Protein AF-A0A1C5EIZ0-F1 (afdb_monomer)

Sequence (78 aa):
MNEPEGPRPDRPARPAPDALAALEEHGFPLSELTDEQRQVLRGLTPDEVFLLLDIKARLDEVGPEVQAHSEIAGGALF

pLDDT: mean 78.82, std 17.49, range [45.31, 95.31]

Solvent-accessible surface area (backbone atoms only — not comparable to full-atom values): 5114 Å² total; per-residue (Å²): 134,84,78,80,82,65,88,74,77,76,72,80,67,65,47,27,96,54,37,60,59,58,41,44,77,72,65,47,70,67,86,81,48,53,72,68,56,51,51,55,50,49,58,31,26,57,68,55,50,50,48,53,52,50,53,49,51,56,54,61,70,70,46,84,83,69,73,79,73,78,86,76,76,95,64,95,77,134

Nearest PDB structures (foldseek):
  1x2n-assembly1_A  TM=3.007E-01  e=3.550E+00  Homo sapiens

Structure (mmCIF, N/CA/C/O backbone):
data_AF-A0A1C5EIZ0-F1
#
_entry.id   AF-A0A1C5EIZ0-F1
#
loop_
_atom_site.group_PDB
_atom_site.id
_atom_site.type_symbol
_atom_site.label_atom_id
_atom_site.label_alt_id
_atom_site.label_comp_id
_atom_site.label_asym_id
_atom_site.label_entity_id
_atom_site.label_seq_id
_atom_site.pdbx_PDB_ins_code
_atom_site.Cartn_x
_atom_site.Cartn_y
_atom_site.Cartn_z
_atom_site.occupancy
_atom_site.B_iso_or_equiv
_atom_site.auth_seq_id
_atom_site.auth_comp_id
_atom_site.auth_asym_id
_atom_site.auth_atom_id
_atom_site.pdbx_PDB_model_num
ATOM 1 N N . MET A 1 1 ? -33.048 35.058 11.958 1.00 49.62 1 MET A N 1
ATOM 2 C CA . MET A 1 1 ? -32.322 34.657 10.737 1.00 49.62 1 MET A CA 1
ATOM 3 C C . MET A 1 1 ? -31.302 33.632 11.177 1.00 49.62 1 MET A C 1
ATOM 5 O O . MET A 1 1 ? -30.442 33.989 11.966 1.00 49.62 1 MET A O 1
ATOM 9 N N . ASN A 1 2 ? -31.477 32.369 10.791 1.00 60.16 2 ASN A N 1
ATOM 10 C CA . ASN A 1 2 ? -30.461 31.343 11.015 1.00 60.16 2 ASN A CA 1
ATOM 11 C C . ASN A 1 2 ? -29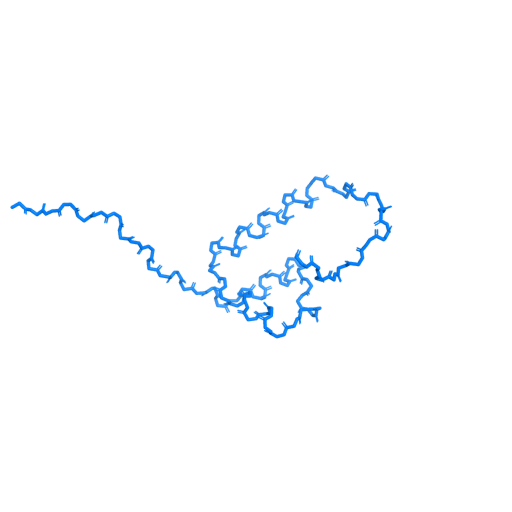.367 31.566 9.967 1.00 60.16 2 ASN A C 1
ATOM 13 O O . ASN A 1 2 ? -29.691 31.676 8.784 1.00 60.16 2 ASN A O 1
ATOM 17 N N . GLU A 1 3 ? -28.116 31.702 10.395 1.00 61.16 3 GLU A N 1
ATOM 18 C CA . GLU A 1 3 ? -26.980 31.722 9.475 1.00 61.16 3 GLU A CA 1
ATOM 19 C C . GLU A 1 3 ? -26.895 30.366 8.748 1.00 61.16 3 GLU A C 1
ATOM 21 O O . GLU A 1 3 ? -27.158 29.330 9.368 1.00 61.16 3 GLU A O 1
ATOM 26 N N . PRO A 1 4 ? -26.582 30.333 7.440 1.00 58.81 4 PRO A N 1
ATOM 27 C CA . PRO A 1 4 ? -26.338 29.080 6.749 1.00 58.81 4 PRO A CA 1
ATOM 28 C C . PRO A 1 4 ? -25.027 28.501 7.286 1.00 58.81 4 PRO A C 1
ATOM 30 O O . PRO A 1 4 ? -23.964 29.085 7.085 1.00 58.81 4 PRO A O 1
ATOM 33 N N . GLU A 1 5 ? -25.097 27.368 7.989 1.00 59.78 5 GLU A N 1
ATOM 34 C CA . GLU A 1 5 ? -23.903 26.584 8.293 1.00 59.78 5 GLU A CA 1
ATOM 35 C C . GLU A 1 5 ? -23.171 26.313 6.972 1.00 59.78 5 GLU A C 1
ATOM 37 O O . GLU A 1 5 ? -23.686 25.619 6.092 1.00 59.78 5 GLU A O 1
ATOM 42 N N . GLY A 1 6 ? -21.984 26.902 6.813 1.00 61.22 6 GLY A N 1
ATOM 43 C CA . GLY A 1 6 ? -21.064 26.527 5.746 1.00 61.22 6 GLY A CA 1
ATOM 44 C C . GLY A 1 6 ? -20.750 25.026 5.818 1.00 61.22 6 GLY A C 1
ATOM 45 O O . GLY A 1 6 ? -21.003 24.397 6.851 1.00 61.22 6 GLY A O 1
ATOM 46 N N . PRO A 1 7 ? -20.214 24.423 4.741 1.00 61.56 7 PRO A N 1
ATOM 47 C CA . PRO A 1 7 ? -19.849 23.012 4.744 1.00 61.56 7 PRO A CA 1
ATOM 48 C C . PRO A 1 7 ? -18.952 22.740 5.952 1.00 61.56 7 PRO A C 1
ATOM 50 O O . PRO A 1 7 ? -17.869 23.312 6.084 1.00 61.56 7 PRO A O 1
ATOM 53 N N . ARG A 1 8 ? -19.461 21.932 6.886 1.00 59.16 8 ARG A N 1
ATOM 54 C CA . ARG A 1 8 ? -18.724 21.538 8.085 1.00 59.16 8 ARG A CA 1
ATOM 55 C C . ARG A 1 8 ? -17.443 20.850 7.600 1.00 59.16 8 ARG A C 1
ATOM 57 O O . ARG A 1 8 ? -17.580 19.902 6.827 1.00 59.16 8 ARG A O 1
ATOM 64 N N . PRO A 1 9 ? -16.241 21.304 7.996 1.00 57.72 9 PRO A N 1
ATOM 65 C CA . PRO A 1 9 ? -15.016 20.620 7.618 1.00 57.72 9 PRO A CA 1
ATOM 66 C C . PRO A 1 9 ? -15.100 19.171 8.090 1.00 57.72 9 PRO A C 1
ATOM 68 O O . PRO A 1 9 ? -15.558 18.896 9.205 1.00 57.72 9 PRO A O 1
ATOM 71 N N . ASP A 1 10 ? -14.718 18.285 7.179 1.00 60.38 10 ASP A N 1
ATOM 72 C CA . ASP A 1 10 ? -14.652 16.839 7.289 1.00 60.38 10 ASP A CA 1
ATOM 73 C C . ASP A 1 10 ? -14.452 16.370 8.729 1.00 60.38 10 ASP A C 1
ATOM 75 O O . ASP A 1 10 ? -13.390 16.536 9.335 1.00 60.38 10 ASP A O 1
ATOM 79 N N . ARG A 1 11 ? -15.486 15.742 9.303 1.00 58.91 11 ARG A N 1
ATOM 80 C CA . ARG A 1 11 ? -15.258 14.858 10.448 1.00 58.91 11 ARG A CA 1
ATOM 81 C C . 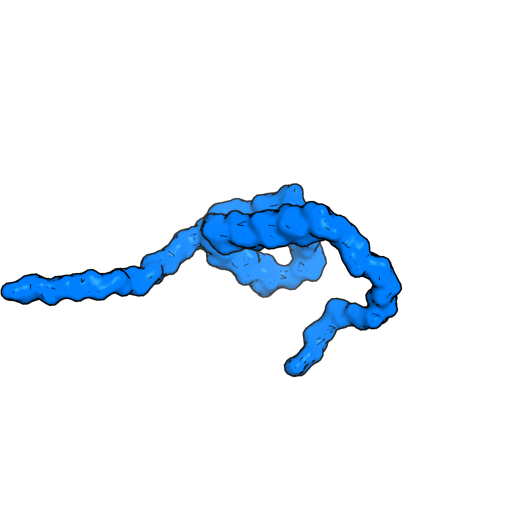ARG A 1 11 ? -14.166 13.886 9.991 1.00 58.91 11 ARG A C 1
ATOM 83 O O . ARG A 1 11 ? -14.384 13.277 8.945 1.00 58.91 11 ARG A O 1
ATOM 90 N N . PRO A 1 12 ? -13.054 13.711 10.733 1.00 60.88 12 PRO A N 1
ATOM 91 C CA . PRO A 1 12 ? -12.006 12.797 10.306 1.00 60.88 12 PRO A CA 1
ATOM 92 C C . PRO A 1 12 ? -12.655 11.438 10.064 1.00 60.88 12 PRO A C 1
ATOM 94 O O . PRO A 1 12 ? -13.261 10.854 10.975 1.00 60.88 12 PRO A O 1
ATOM 97 N N . ALA A 1 13 ? -12.641 11.006 8.802 1.00 72.44 13 ALA A N 1
ATOM 98 C CA . ALA A 1 13 ? -13.178 9.715 8.430 1.00 72.44 13 ALA A CA 1
ATOM 99 C C . ALA A 1 13 ? -12.411 8.663 9.235 1.00 72.44 13 ALA A C 1
ATOM 101 O O . ALA A 1 13 ? -11.212 8.790 9.492 1.00 72.44 13 ALA A O 1
ATOM 102 N N . ARG A 1 14 ? -13.137 7.669 9.749 1.00 86.19 14 ARG A N 1
ATOM 103 C CA . ARG A 1 14 ? -12.497 6.639 10.566 1.00 86.19 14 ARG A CA 1
ATOM 104 C C . ARG A 1 14 ? -11.534 5.844 9.681 1.00 86.19 14 ARG A C 1
ATOM 106 O O . ARG A 1 14 ? -11.906 5.559 8.541 1.00 86.19 14 ARG A O 1
ATOM 113 N N . PRO A 1 15 ? -10.362 5.452 10.205 1.00 88.19 15 PRO A N 1
ATOM 114 C CA . PRO A 1 15 ? -9.465 4.564 9.486 1.00 88.19 15 PRO A CA 1
ATOM 115 C C . PRO A 1 15 ? -10.184 3.284 9.061 1.00 88.19 15 PRO A C 1
ATOM 117 O O . PRO A 1 15 ? -11.075 2.797 9.772 1.00 88.19 15 PRO A O 1
ATOM 120 N N . ALA A 1 16 ? -9.800 2.741 7.911 1.00 87.19 16 ALA A N 1
ATOM 121 C CA . ALA A 1 16 ? -10.292 1.453 7.462 1.00 87.19 16 ALA A CA 1
ATOM 122 C C . ALA A 1 16 ? -9.752 0.355 8.402 1.00 87.19 16 ALA A C 1
ATOM 124 O O . ALA A 1 16 ? -8.541 0.286 8.619 1.00 87.19 16 ALA A O 1
ATOM 125 N N . PRO A 1 17 ? -10.619 -0.508 8.969 1.00 82.69 17 PRO A N 1
ATOM 126 C CA . PRO A 1 17 ? -10.205 -1.512 9.952 1.00 82.69 17 PRO A CA 1
ATOM 127 C C . PRO A 1 17 ? -9.148 -2.484 9.408 1.00 82.69 17 PRO A C 1
ATOM 129 O O . PRO A 1 17 ? -8.275 -2.901 10.162 1.00 82.69 17 PRO A O 1
ATOM 132 N N . ASP A 1 18 ? -9.175 -2.753 8.098 1.00 90.25 18 ASP A N 1
ATOM 133 C CA . ASP A 1 18 ? -8.328 -3.748 7.433 1.00 90.25 18 ASP A CA 1
ATOM 134 C C . ASP A 1 18 ? -7.461 -3.143 6.311 1.00 90.25 18 ASP A C 1
ATOM 136 O O . ASP A 1 18 ? -7.124 -3.821 5.343 1.00 90.25 18 ASP A O 1
ATOM 140 N N . ALA A 1 19 ? -7.080 -1.861 6.428 1.00 92.38 19 ALA A N 1
ATOM 141 C CA . ALA A 1 19 ? -6.322 -1.138 5.395 1.00 92.38 19 ALA A CA 1
ATOM 142 C C . ALA A 1 19 ? -5.075 -1.900 4.909 1.00 92.38 19 ALA A C 1
ATOM 144 O O . ALA A 1 19 ? -4.834 -2.004 3.711 1.00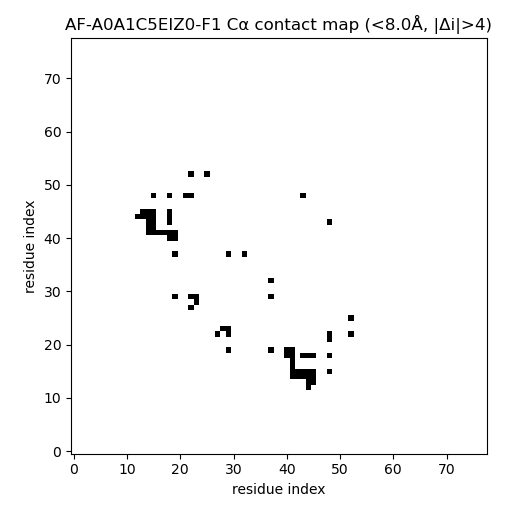 92.38 19 ALA A O 1
ATOM 145 N N . LEU A 1 20 ? -4.296 -2.471 5.836 1.00 93.94 20 LEU A N 1
ATOM 146 C CA . LEU A 1 20 ? -3.095 -3.234 5.488 1.00 93.94 20 LEU A CA 1
ATOM 147 C C . LEU A 1 20 ? -3.429 -4.532 4.747 1.00 93.94 20 LEU A C 1
ATOM 149 O O . LEU A 1 20 ? -2.774 -4.839 3.762 1.00 93.94 20 LEU A O 1
ATOM 153 N N . ALA A 1 21 ? -4.452 -5.267 5.182 1.00 94.06 21 ALA A N 1
ATOM 154 C CA . ALA A 1 21 ? -4.832 -6.515 4.524 1.00 94.06 21 ALA A CA 1
ATOM 155 C C . ALA A 1 21 ? -5.292 -6.259 3.080 1.00 94.06 21 ALA A C 1
ATOM 157 O O . ALA A 1 21 ? -4.862 -6.959 2.169 1.00 94.06 21 ALA A O 1
ATOM 158 N N . ALA A 1 22 ? -6.085 -5.204 2.863 1.00 93.31 22 ALA A N 1
ATOM 159 C CA . 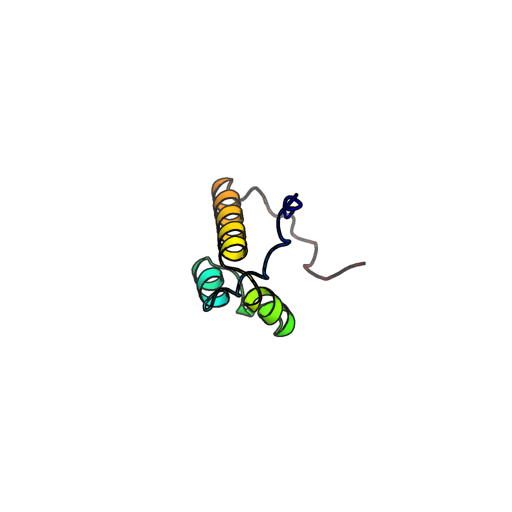ALA A 1 22 ? -6.504 -4.797 1.525 1.00 93.31 22 ALA A CA 1
ATOM 160 C C . ALA A 1 22 ? -5.301 -4.416 0.643 1.00 93.31 22 ALA A C 1
ATOM 162 O O . ALA A 1 22 ? -5.191 -4.863 -0.493 1.00 93.31 22 ALA A O 1
ATOM 163 N N . LEU A 1 23 ? -4.358 -3.627 1.161 1.00 93.69 23 LEU A N 1
ATOM 164 C CA . LEU A 1 23 ? -3.159 -3.260 0.400 1.00 93.69 23 LEU A CA 1
ATOM 165 C C . LEU A 1 23 ? -2.278 -4.487 0.089 1.00 93.69 23 LEU A C 1
ATOM 167 O O . LEU A 1 23 ? -1.778 -4.615 -1.026 1.00 93.69 23 LEU A O 1
ATOM 171 N N . GLU A 1 24 ? -2.107 -5.410 1.036 1.00 94.12 24 GLU A N 1
ATOM 172 C CA . GLU A 1 24 ? -1.323 -6.638 0.841 1.00 94.12 24 GLU A CA 1
ATOM 173 C C . GLU A 1 24 ? -1.942 -7.570 -0.210 1.00 94.12 24 GLU A C 1
ATOM 175 O O . GLU A 1 24 ? -1.224 -8.065 -1.077 1.00 94.12 24 GLU A O 1
ATOM 180 N N . GLU A 1 25 ? -3.268 -7.754 -0.195 1.00 92.94 25 GLU A N 1
ATOM 181 C CA . GLU A 1 25 ? -3.997 -8.550 -1.198 1.00 92.94 25 GLU A CA 1
ATOM 182 C C . GLU A 1 25 ? -3.794 -8.005 -2.618 1.00 92.94 25 GLU A C 1
ATOM 184 O O . GLU A 1 25 ? -3.681 -8.761 -3.583 1.00 92.94 25 GLU A O 1
ATOM 189 N N . HIS A 1 26 ? -3.664 -6.685 -2.737 1.00 91.00 26 HIS A N 1
ATOM 190 C CA . HIS A 1 26 ? -3.367 -6.011 -3.992 1.00 91.00 26 HIS A CA 1
ATOM 191 C C . HIS A 1 26 ? -1.864 -5.914 -4.297 1.00 91.00 26 HIS A C 1
ATOM 193 O O . HIS A 1 26 ? -1.488 -5.246 -5.252 1.00 91.00 26 HIS A O 1
ATOM 199 N N . GLY A 1 27 ? -0.987 -6.584 -3.547 1.00 89.75 27 GLY A N 1
ATOM 200 C CA . GLY A 1 27 ? 0.437 -6.702 -3.871 1.00 89.75 27 GLY A CA 1
ATOM 201 C C . GLY A 1 27 ? 1.305 -5.516 -3.444 1.00 89.75 27 GLY A C 1
ATOM 202 O O . GLY A 1 27 ? 2.402 -5.345 -3.977 1.00 89.75 27 GLY A O 1
ATOM 203 N N . PHE A 1 28 ? 0.851 -4.688 -2.498 1.00 91.00 28 PHE A N 1
ATOM 204 C CA . PHE A 1 28 ? 1.724 -3.694 -1.870 1.00 91.00 28 PHE A CA 1
ATOM 205 C C . PHE A 1 28 ? 2.766 -4.397 -0.971 1.00 91.00 28 PHE A C 1
ATOM 207 O O . PHE A 1 28 ? 2.388 -5.239 -0.153 1.00 91.00 28 PHE A O 1
ATOM 214 N N . PRO A 1 29 ? 4.068 -4.053 -1.053 1.00 89.56 29 PRO A N 1
ATOM 215 C CA . PRO A 1 29 ? 5.138 -4.753 -0.335 1.00 89.56 29 PRO A CA 1
ATOM 216 C C . PRO A 1 29 ? 5.223 -4.328 1.141 1.00 89.56 29 PRO A C 1
ATOM 218 O O . PRO A 1 29 ? 6.173 -3.683 1.581 1.00 89.56 29 PRO A O 1
ATOM 221 N N . LEU A 1 30 ? 4.222 -4.690 1.949 1.00 92.38 30 LEU A N 1
ATOM 222 C CA . LEU A 1 30 ? 4.151 -4.275 3.357 1.00 92.38 30 LEU A CA 1
ATOM 223 C C . LEU A 1 30 ? 5.292 -4.831 4.222 1.00 92.38 30 LEU A 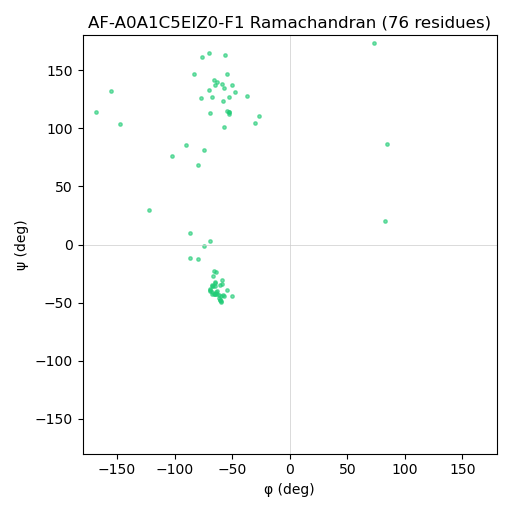C 1
ATOM 225 O O . LEU A 1 30 ? 5.627 -4.250 5.260 1.00 92.38 30 LEU A O 1
ATOM 229 N N . SER A 1 31 ? 5.896 -5.945 3.811 1.00 91.12 31 SER A N 1
ATOM 230 C CA . SER A 1 31 ? 7.044 -6.571 4.472 1.00 91.12 31 SER A CA 1
ATOM 231 C C . SER A 1 31 ? 8.315 -5.717 4.401 1.00 91.12 31 SER A C 1
ATOM 233 O O . SER A 1 31 ? 9.134 -5.800 5.313 1.00 91.12 31 SER A O 1
ATOM 235 N N . GLU A 1 32 ? 8.444 -4.865 3.382 1.00 92.69 32 GLU A N 1
ATOM 236 C CA . GLU A 1 32 ? 9.604 -3.989 3.157 1.00 92.69 32 GLU A CA 1
ATOM 237 C C . GLU A 1 32 ? 9.493 -2.646 3.895 1.00 92.69 32 GLU A C 1
ATOM 239 O O . GLU A 1 32 ? 10.467 -1.901 3.994 1.00 92.69 32 GLU A O 1
ATOM 244 N N . LEU A 1 33 ? 8.312 -2.341 4.436 1.00 93.00 33 LEU A N 1
ATOM 245 C CA . LEU A 1 33 ? 8.038 -1.093 5.140 1.00 93.00 33 LEU A CA 1
ATOM 246 C C . LEU A 1 33 ? 8.495 -1.140 6.601 1.00 93.00 33 LEU A C 1
ATOM 248 O O . LEU A 1 33 ? 8.366 -2.165 7.278 1.00 93.00 33 LEU A O 1
ATOM 252 N N . THR A 1 34 ? 8.939 0.009 7.115 1.00 95.00 34 THR A N 1
ATOM 253 C CA . THR A 1 34 ? 9.165 0.191 8.556 1.00 95.00 34 THR A CA 1
ATOM 254 C C . THR A 1 34 ? 7.840 0.222 9.319 1.00 95.00 34 THR A C 1
ATOM 256 O O . THR A 1 34 ? 6.761 0.416 8.746 1.00 95.00 34 THR A O 1
ATOM 259 N N . ASP A 1 35 ? 7.897 0.063 10.639 1.00 93.69 35 ASP A N 1
ATOM 260 C CA . ASP A 1 35 ? 6.692 0.090 11.467 1.00 93.69 35 ASP A CA 1
ATOM 261 C C . ASP A 1 35 ? 6.007 1.464 11.460 1.00 93.69 35 ASP A C 1
ATOM 263 O O . ASP A 1 35 ? 4.775 1.533 11.472 1.00 93.69 35 ASP A O 1
ATOM 267 N N . GLU A 1 36 ? 6.773 2.553 11.349 1.00 93.38 36 GLU A N 1
ATOM 268 C CA . GLU A 1 36 ? 6.239 3.909 11.196 1.00 93.38 36 GLU A CA 1
ATOM 269 C C . GLU A 1 36 ? 5.490 4.068 9.870 1.00 93.38 36 GLU A C 1
ATOM 271 O O . GLU A 1 36 ? 4.393 4.625 9.838 1.00 93.38 36 GLU A O 1
ATOM 276 N N . GLN A 1 37 ? 6.033 3.530 8.777 1.00 95.31 37 GLN A N 1
ATOM 277 C CA . GLN A 1 37 ? 5.375 3.566 7.469 1.00 95.31 37 GLN A CA 1
ATOM 278 C C . GLN A 1 37 ? 4.085 2.738 7.471 1.00 95.31 37 GLN A C 1
ATOM 280 O O . GLN A 1 37 ? 3.045 3.198 6.999 1.00 95.31 37 GLN A O 1
ATOM 285 N N . ARG A 1 38 ? 4.103 1.549 8.087 1.00 94.00 38 ARG A N 1
ATOM 286 C CA . ARG A 1 38 ? 2.885 0.745 8.293 1.00 94.00 38 ARG A CA 1
ATOM 287 C C . ARG A 1 38 ? 1.853 1.492 9.130 1.00 94.00 38 ARG A C 1
ATOM 289 O O . ARG A 1 38 ? 0.659 1.353 8.880 1.00 94.00 38 ARG A O 1
ATOM 296 N N . GLN A 1 39 ? 2.283 2.291 10.105 1.00 93.19 39 GLN A N 1
ATOM 297 C CA . GLN A 1 39 ? 1.376 3.089 10.923 1.00 93.19 39 GLN A CA 1
ATOM 298 C C . GLN A 1 39 ? 0.673 4.188 10.117 1.00 93.19 39 GLN A C 1
ATOM 300 O O . GLN A 1 39 ? -0.510 4.430 10.355 1.00 93.19 39 GLN A O 1
ATOM 305 N N . VAL A 1 40 ? 1.354 4.799 9.143 1.00 93.62 40 VAL A N 1
ATOM 306 C CA . VAL A 1 40 ? 0.724 5.734 8.195 1.00 93.62 40 VAL A CA 1
ATOM 307 C C . VAL A 1 40 ? -0.368 5.022 7.400 1.00 93.62 40 VAL A C 1
ATOM 309 O O . VAL A 1 40 ? -1.499 5.498 7.352 1.00 93.62 40 VAL A O 1
ATOM 312 N N . LEU A 1 41 ? -0.068 3.839 6.857 1.00 93.56 41 LEU A N 1
ATOM 313 C CA . LEU A 1 41 ? -1.035 3.060 6.080 1.00 93.56 41 LEU A CA 1
ATOM 314 C C . LEU A 1 41 ? -2.235 2.581 6.918 1.00 93.56 41 LEU A C 1
ATOM 316 O O . LEU A 1 41 ? -3.353 2.539 6.415 1.00 93.56 41 LEU A O 1
ATOM 320 N N . ARG A 1 42 ? -2.045 2.286 8.212 1.00 93.81 42 ARG A N 1
ATOM 321 C CA . ARG A 1 42 ? -3.154 1.996 9.146 1.00 93.81 42 ARG A CA 1
ATOM 322 C C . ARG A 1 42 ? -4.064 3.195 9.401 1.00 93.81 42 ARG A C 1
ATOM 324 O O . ARG A 1 42 ? -5.187 3.002 9.854 1.00 93.81 42 ARG A O 1
ATOM 331 N N . GLY A 1 43 ? -3.573 4.413 9.184 1.00 93.19 43 GLY A N 1
ATOM 332 C CA . GLY A 1 43 ? -4.348 5.640 9.341 1.00 93.19 43 GLY A CA 1
ATOM 333 C C . GLY A 1 43 ? -5.261 5.942 8.157 1.00 93.19 43 GLY A C 1
ATOM 334 O O . GLY A 1 43 ? -6.128 6.802 8.293 1.00 93.19 43 GLY A O 1
ATOM 335 N N . LEU A 1 44 ? -5.085 5.241 7.031 1.00 93.62 44 LEU A N 1
ATOM 336 C CA . LEU A 1 44 ? -5.849 5.491 5.818 1.00 93.62 44 LEU A CA 1
ATOM 337 C C . LEU A 1 44 ? -7.327 5.185 6.018 1.00 93.62 44 LEU A C 1
ATOM 339 O O . LEU A 1 44 ? -7.732 4.173 6.596 1.00 93.62 44 LEU A O 1
ATOM 343 N N . THR A 1 45 ? -8.137 6.083 5.494 1.00 94.31 45 THR A N 1
ATOM 344 C CA . THR A 1 45 ? -9.585 5.960 5.421 1.00 94.31 45 THR A CA 1
ATOM 345 C C . THR A 1 45 ? -9.981 4.989 4.302 1.00 94.31 45 THR A C 1
ATOM 347 O O . THR A 1 45 ? -9.183 4.719 3.401 1.00 94.31 45 THR A O 1
ATOM 350 N N . PRO A 1 46 ? -11.217 4.458 4.310 1.00 92.25 46 PRO A N 1
ATOM 351 C CA . PRO A 1 46 ? -11.698 3.601 3.227 1.00 92.25 46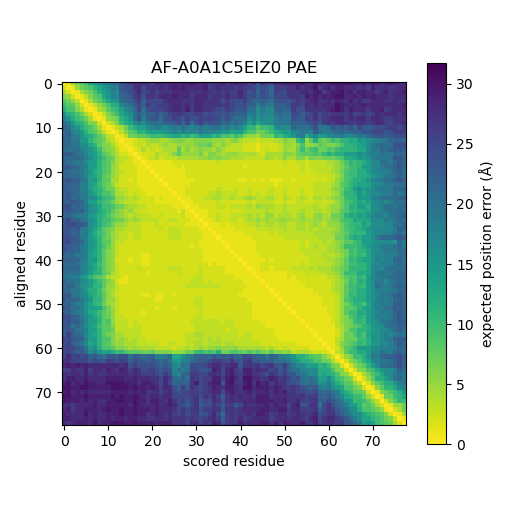 PRO A CA 1
ATOM 352 C C . PRO A 1 46 ? -11.580 4.240 1.836 1.00 92.25 46 PRO A C 1
ATOM 354 O O . PRO A 1 46 ? -11.199 3.555 0.890 1.00 92.25 46 PRO A O 1
ATOM 357 N N . ASP A 1 47 ? -11.849 5.544 1.724 1.00 92.25 47 ASP A N 1
ATOM 358 C CA . ASP A 1 47 ? -11.786 6.275 0.453 1.00 92.25 47 ASP A CA 1
ATOM 359 C C . ASP A 1 47 ? -10.342 6.420 -0.045 1.00 92.25 47 ASP A C 1
ATOM 361 O O . ASP A 1 47 ? -10.074 6.264 -1.234 1.00 92.25 47 ASP A O 1
ATOM 365 N N . GLU A 1 48 ? -9.389 6.660 0.859 1.00 94.50 48 GLU A N 1
ATOM 366 C CA . GLU A 1 48 ? -7.965 6.725 0.514 1.00 94.50 48 GLU A CA 1
ATOM 367 C C . GLU A 1 48 ? -7.409 5.353 0.124 1.00 94.50 48 GLU A C 1
ATOM 369 O O . GLU A 1 48 ? -6.641 5.259 -0.833 1.00 94.50 48 GLU A O 1
ATOM 374 N N . VAL A 1 49 ? -7.816 4.283 0.820 1.00 95.12 49 VAL A N 1
ATOM 375 C CA . VAL A 1 49 ? -7.470 2.909 0.422 1.00 95.12 49 VAL A CA 1
ATOM 376 C C . VAL A 1 49 ? -8.018 2.630 -0.976 1.00 95.12 49 VAL A C 1
ATOM 378 O O . VAL A 1 49 ? -7.262 2.205 -1.844 1.00 95.12 49 VAL A O 1
ATOM 381 N N . PHE A 1 50 ? -9.294 2.932 -1.230 1.00 93.75 50 PHE A N 1
ATOM 382 C CA . PHE A 1 50 ? -9.902 2.755 -2.549 1.00 93.75 50 PHE A CA 1
ATOM 383 C C . PHE A 1 50 ? -9.156 3.536 -3.637 1.00 93.75 50 PHE A C 1
ATOM 385 O O . PHE A 1 50 ? -8.858 2.986 -4.695 1.00 93.75 50 PHE A O 1
ATOM 392 N N . LEU A 1 51 ? -8.793 4.791 -3.364 1.00 95.25 51 LEU A N 1
ATOM 393 C CA . LEU A 1 51 ? -8.037 5.624 -4.294 1.00 95.25 51 LEU A CA 1
ATOM 394 C C . LEU A 1 51 ? -6.656 5.035 -4.616 1.00 95.25 51 LEU A C 1
ATOM 396 O O . LEU A 1 51 ? -6.256 5.023 -5.778 1.00 95.25 51 LEU A O 1
ATOM 400 N N . LEU A 1 52 ? -5.923 4.532 -3.617 1.00 94.44 52 LEU A N 1
ATOM 401 C CA . LEU A 1 52 ? -4.624 3.889 -3.846 1.00 94.44 52 LEU A CA 1
ATOM 402 C C . LEU A 1 52 ? -4.753 2.627 -4.705 1.00 94.44 52 LEU A C 1
ATOM 404 O O . LEU A 1 52 ? -3.920 2.400 -5.584 1.00 94.44 52 LEU A O 1
ATOM 408 N N . LEU A 1 53 ? -5.795 1.827 -4.471 1.00 94.19 53 LEU A N 1
ATOM 409 C CA . LEU A 1 53 ? -6.071 0.629 -5.261 1.00 94.19 53 LEU A CA 1
ATOM 410 C C . LEU A 1 53 ? -6.46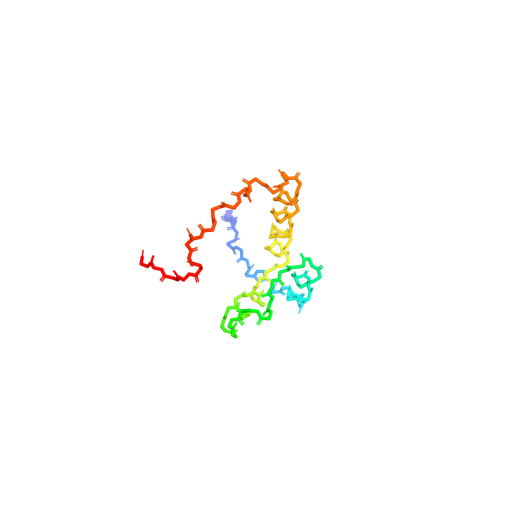8 0.972 -6.704 1.00 94.19 53 LEU A C 1
ATOM 412 O O . LEU A 1 53 ? -5.976 0.329 -7.629 1.00 94.19 53 LEU A O 1
ATOM 416 N N . ASP A 1 54 ? -7.288 2.007 -6.908 1.00 94.81 54 ASP A N 1
ATOM 417 C CA . ASP A 1 54 ? -7.655 2.507 -8.242 1.00 94.81 54 ASP A CA 1
ATOM 418 C C . ASP A 1 54 ? -6.424 2.981 -9.021 1.00 94.81 54 ASP A C 1
ATOM 420 O O . ASP A 1 54 ? -6.200 2.578 -10.164 1.00 94.81 54 ASP A O 1
ATOM 424 N N . ILE A 1 55 ? -5.572 3.789 -8.382 1.00 92.25 55 ILE A N 1
ATOM 425 C CA . ILE A 1 55 ? -4.323 4.254 -8.990 1.00 92.25 55 ILE A CA 1
ATOM 426 C C . ILE A 1 55 ? -3.439 3.063 -9.358 1.00 92.25 55 ILE A C 1
ATOM 428 O O . ILE A 1 55 ? -2.908 3.028 -10.468 1.00 92.25 55 ILE A O 1
ATOM 432 N N . LYS A 1 56 ? -3.302 2.074 -8.466 1.00 90.19 56 LYS A N 1
ATOM 433 C CA . LYS A 1 56 ? -2.533 0.863 -8.758 1.00 90.19 56 LYS A CA 1
ATOM 434 C C . LYS A 1 56 ? -3.090 0.112 -9.968 1.00 90.19 56 LYS A C 1
ATOM 436 O O . LYS A 1 56 ? -2.316 -0.217 -10.860 1.00 90.19 56 LYS A O 1
ATOM 441 N N . ALA A 1 57 ? -4.398 -0.125 -10.024 1.00 90.19 57 ALA A N 1
ATOM 442 C CA . ALA A 1 57 ? -5.023 -0.825 -11.144 1.00 90.19 57 ALA A CA 1
ATOM 443 C C . ALA A 1 57 ? -4.755 -0.105 -12.475 1.00 90.19 57 ALA A C 1
ATOM 445 O O . ALA A 1 57 ? -4.343 -0.727 -13.450 1.00 90.19 57 ALA A O 1
ATOM 446 N N . ARG A 1 58 ? -4.880 1.225 -12.488 1.00 91.75 58 ARG A N 1
ATOM 447 C CA . ARG A 1 58 ? -4.596 2.053 -13.668 1.00 91.75 58 ARG A CA 1
ATOM 448 C C . ARG A 1 58 ? -3.127 2.010 -14.086 1.00 91.75 58 ARG A C 1
ATOM 450 O O . ARG A 1 58 ? -2.849 2.051 -15.279 1.00 91.75 58 ARG A O 1
ATOM 457 N N . LEU A 1 59 ? -2.198 1.937 -13.129 1.00 87.81 59 LEU A N 1
ATOM 458 C CA . LEU A 1 59 ? -0.767 1.755 -13.403 1.00 87.81 59 LEU A CA 1
ATOM 459 C C . LEU A 1 59 ? -0.464 0.356 -13.957 1.00 87.81 59 LEU A C 1
ATOM 461 O O . LEU A 1 59 ? 0.352 0.226 -14.864 1.00 87.81 59 LEU A O 1
ATOM 465 N N . ASP A 1 60 ? -1.135 -0.678 -13.450 1.00 85.69 60 ASP A N 1
ATOM 466 C CA . ASP A 1 60 ? -0.989 -2.047 -13.952 1.00 85.69 60 ASP A CA 1
ATOM 467 C C . ASP A 1 60 ? -1.559 -2.181 -15.386 1.00 85.69 60 ASP A C 1
ATOM 469 O O . ASP A 1 60 ? -0.996 -2.899 -16.215 1.00 85.69 60 ASP A O 1
ATOM 473 N N . GLU A 1 61 ? -2.640 -1.457 -15.710 1.00 87.62 61 GLU A N 1
ATOM 474 C CA . GLU A 1 61 ? -3.283 -1.438 -17.037 1.00 87.62 61 GLU A CA 1
ATOM 475 C C . GLU A 1 61 ? -2.434 -0.793 -18.140 1.00 87.62 61 GLU A C 1
ATOM 477 O O . GLU A 1 61 ? -2.468 -1.253 -19.284 1.00 87.62 61 GLU A O 1
ATOM 482 N N . VAL A 1 62 ? -1.661 0.252 -17.827 1.00 83.19 62 VAL A N 1
ATOM 483 C CA . VAL A 1 62 ? -0.774 0.908 -18.810 1.00 83.19 62 VAL A CA 1
ATOM 484 C C . VAL A 1 62 ? 0.486 0.086 -19.129 1.00 83.19 62 VAL A C 1
ATOM 486 O O . VAL A 1 62 ? 1.244 0.444 -20.027 1.00 83.19 62 VAL A O 1
ATOM 489 N N . GLY A 1 63 ? 0.665 -1.076 -18.489 1.00 62.25 63 GLY A N 1
ATOM 490 C CA . GLY A 1 63 ? 1.764 -2.004 -18.752 1.00 62.25 63 GLY A CA 1
ATOM 491 C C . GLY A 1 63 ? 3.118 -1.514 -18.216 1.00 62.25 63 GLY A C 1
ATOM 492 O O . GLY A 1 63 ? 3.240 -0.397 -17.713 1.00 62.25 63 GLY A O 1
ATOM 493 N N . PRO A 1 64 ? 4.173 -2.348 -18.286 1.00 60.53 64 PRO A N 1
ATOM 494 C CA . PRO A 1 64 ? 5.487 -1.995 -17.769 1.00 60.53 64 PRO A CA 1
ATOM 495 C C . PRO A 1 64 ? 6.162 -0.994 -18.716 1.00 60.53 64 PRO A C 1
ATOM 497 O O . PRO A 1 64 ? 7.007 -1.365 -19.525 1.00 60.53 64 PRO A O 1
ATOM 500 N N . GLU A 1 65 ? 5.832 0.293 -18.612 1.00 53.22 65 GLU A N 1
ATOM 501 C CA . GLU A 1 65 ? 6.554 1.355 -19.334 1.00 53.22 65 GLU A CA 1
ATOM 502 C C . GLU A 1 65 ? 7.991 1.568 -18.810 1.00 53.22 65 GLU A C 1
ATOM 504 O O . GLU A 1 65 ? 8.725 2.416 -19.311 1.00 53.22 65 GLU A O 1
ATOM 509 N N . VAL A 1 66 ? 8.452 0.761 -17.845 1.00 57.16 66 VAL A N 1
ATOM 510 C CA . VAL A 1 66 ? 9.835 0.772 -17.357 1.00 57.16 66 VAL A CA 1
ATOM 511 C C . VAL A 1 66 ? 10.611 -0.401 -17.959 1.00 57.16 66 VAL A C 1
ATOM 513 O O . VAL A 1 66 ? 10.915 -1.398 -17.304 1.00 57.16 66 VAL A O 1
ATOM 516 N N . GLN A 1 67 ? 10.985 -0.255 -19.233 1.00 51.69 67 GLN A N 1
ATOM 517 C CA . GLN A 1 67 ? 12.230 -0.837 -19.730 1.00 51.69 67 GLN A CA 1
ATOM 518 C C . GLN A 1 67 ? 13.334 -0.353 -18.781 1.00 51.69 67 GLN A C 1
ATOM 520 O O . GLN A 1 67 ? 13.582 0.846 -18.686 1.00 51.69 67 GLN A O 1
ATOM 525 N N . ALA A 1 68 ? 13.927 -1.287 -18.039 1.00 49.09 68 ALA A N 1
ATOM 526 C CA . ALA A 1 68 ? 14.949 -1.069 -17.024 1.00 49.09 68 ALA A CA 1
ATOM 527 C C . ALA A 1 68 ? 15.856 0.149 -17.286 1.00 49.09 68 ALA A C 1
ATOM 529 O O . ALA A 1 68 ? 16.806 0.073 -18.062 1.00 49.09 68 ALA A O 1
ATOM 530 N N . HIS A 1 69 ? 15.631 1.234 -16.549 1.00 54.75 69 HIS A N 1
ATOM 531 C CA . HIS A 1 69 ? 16.755 1.973 -15.995 1.00 54.75 69 HIS A CA 1
ATOM 532 C C . HIS A 1 69 ? 17.033 1.355 -14.629 1.00 54.75 69 HIS A C 1
ATOM 534 O O . HIS A 1 69 ? 16.503 1.757 -13.596 1.00 54.75 69 HIS A O 1
ATOM 540 N N . SER A 1 70 ? 17.830 0.286 -14.660 1.00 50.28 70 SER A N 1
ATOM 541 C CA . SER A 1 70 ? 18.682 -0.049 -13.529 1.00 50.28 70 SER A CA 1
ATOM 542 C C . SER A 1 70 ? 19.459 1.210 -13.146 1.00 50.28 70 SER A C 1
ATOM 544 O O . SER A 1 70 ? 19.964 1.892 -14.032 1.00 50.28 70 SER A O 1
ATOM 546 N N . GLU A 1 71 ? 19.556 1.464 -11.841 1.00 53.25 71 GLU A N 1
ATOM 547 C CA . GLU A 1 71 ? 20.215 2.618 -11.212 1.00 53.25 71 GLU A CA 1
ATOM 548 C C . GLU A 1 71 ? 19.326 3.869 -11.123 1.00 53.25 71 GLU A C 1
ATOM 550 O O . GLU A 1 71 ? 19.368 4.733 -11.984 1.00 53.25 71 GLU A O 1
ATOM 555 N N . ILE A 1 72 ? 18.519 3.997 -10.062 1.00 52.41 72 ILE A N 1
ATOM 556 C CA . ILE A 1 72 ? 18.875 4.772 -8.859 1.00 52.41 72 ILE A CA 1
ATOM 557 C C . ILE A 1 72 ? 18.059 4.213 -7.687 1.00 52.41 72 ILE A C 1
ATOM 559 O O . ILE A 1 72 ? 16.863 3.958 -7.790 1.00 52.41 72 ILE A O 1
ATOM 563 N N . ALA A 1 73 ? 18.761 3.977 -6.583 1.00 54.19 73 ALA A N 1
ATOM 564 C CA . ALA A 1 73 ? 18.246 3.476 -5.325 1.00 54.19 73 ALA A CA 1
ATOM 565 C C . ALA A 1 73 ? 16.985 4.218 -4.857 1.00 54.19 73 ALA A C 1
ATOM 567 O O . ALA A 1 73 ? 16.975 5.444 -4.742 1.00 54.19 73 ALA A O 1
ATOM 568 N N . GLY A 1 74 ? 15.966 3.445 -4.477 1.00 49.84 74 GLY A N 1
ATOM 569 C CA . GLY A 1 74 ? 15.017 3.873 -3.462 1.00 49.84 74 GLY A CA 1
ATOM 570 C C . GLY A 1 74 ? 15.795 4.196 -2.188 1.00 49.84 74 GLY A C 1
ATOM 571 O O . GLY A 1 74 ? 16.248 3.309 -1.473 1.00 49.84 74 GLY A O 1
ATOM 572 N N . GLY A 1 75 ? 16.020 5.480 -1.954 1.00 45.31 75 GLY A N 1
ATOM 573 C CA . GLY A 1 75 ? 16.740 5.989 -0.801 1.0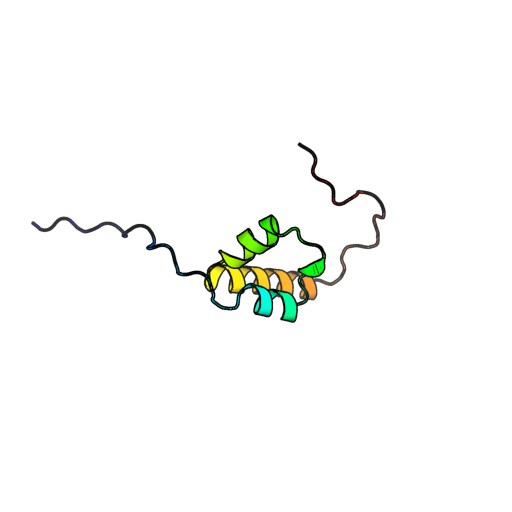0 45.31 75 GLY A CA 1
ATOM 574 C C . GLY A 1 75 ? 16.533 7.491 -0.735 1.00 45.31 75 GLY A C 1
ATOM 575 O O . GLY A 1 75 ? 16.938 8.209 -1.640 1.00 45.31 75 GLY A O 1
ATOM 576 N N . ALA A 1 76 ? 15.844 7.932 0.313 1.00 67.56 76 ALA A N 1
ATOM 577 C CA . ALA A 1 76 ? 15.555 9.323 0.636 1.00 67.56 76 ALA A CA 1
ATOM 578 C C . ALA A 1 76 ? 16.708 10.282 0.306 1.00 67.56 76 ALA A C 1
ATOM 580 O O . ALA A 1 76 ? 17.811 10.072 0.800 1.00 67.56 76 ALA A O 1
ATOM 581 N N . LEU A 1 77 ? 16.437 11.358 -0.438 1.00 51.19 77 LEU A N 1
ATOM 582 C CA . LEU A 1 77 ? 17.350 12.487 -0.609 1.00 51.19 77 LEU A CA 1
ATOM 583 C C . LEU A 1 77 ? 16.539 13.792 -0.781 1.00 51.19 77 LEU A C 1
ATOM 585 O O . LEU A 1 77 ? 15.979 14.022 -1.845 1.00 51.19 77 LEU A O 1
ATOM 589 N N . PHE A 1 78 ? 16.518 14.571 0.310 1.00 52.34 78 PHE A N 1
ATOM 590 C CA . PHE A 1 78 ? 16.533 16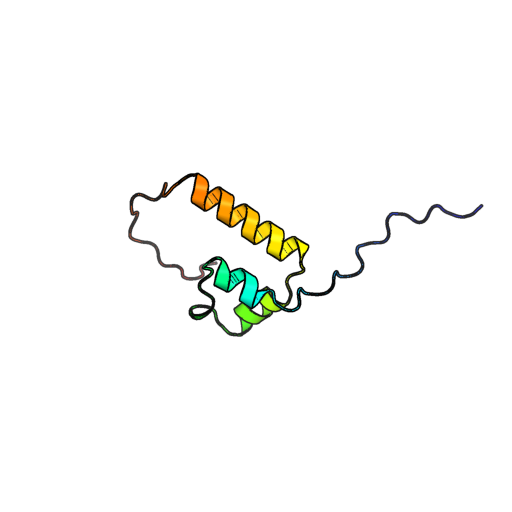.047 0.429 1.00 52.34 78 PHE A CA 1
ATOM 591 C C . PHE A 1 78 ? 15.441 16.904 -0.227 1.00 52.34 78 PHE A C 1
ATOM 593 O O . PHE A 1 78 ? 15.358 16.963 -1.471 1.00 52.34 78 PHE A O 1
#

Mean predicted aligned error: 12.42 Å

Foldseek 3Di:
DDDPPDDDPDPQAAFDQCQVVLCVVLPDPVVPDDPVRVVVSSRHHPVRSVVVSVVSVVVVVVPCPPPDPPDDDPDDDD

Radius of gyration: 18.08 Å; Cα contacts (8 Å, |Δi|>4): 37; chains: 1; bounding box: 52×43×31 Å

Secondary structure (DSSP, 8-state):
------------PPPPTTHHHHHHHTT--GGGS-HHHHHHHHT--HHHHHHHHHHHHHHHHT-----------S----